Protein AF-S8E8A1-F1 (afdb_monomer_lite)

Organism: NCBI:txid192259

Radius of gyration: 27.06 Å; chains: 1; bounding box: 59×21×83 Å

Foldseek 3Di:
DDDDQKDWDADPNDTPDIDGPVPLPVCVVDVDPVVSVVVVVVVVVVVVVVVVVVVVVVVVPDDPPDPPPPDPDPPDDD

Sequence (78 aa):
EKWATDIVYVEDGVLKRSEKMDHVKELKVLPNLLAVVESWLRDETKLEEKKKIKEKALINSTPQPFKMMSSKHMAYFR

pLDDT: mean 73.98, std 13.26, range [50.62, 90.5]

Structure (mmCIF, N/CA/C/O backbone):
data_AF-S8E8A1-F1
#
_entry.id   AF-S8E8A1-F1
#
loop_
_atom_site.group_PDB
_atom_site.id
_atom_site.type_symbol
_atom_site.label_atom_id
_atom_site.label_alt_id
_atom_site.label_comp_id
_atom_site.label_asym_id
_atom_site.label_entity_id
_atom_site.label_seq_id
_atom_site.pdbx_PDB_ins_code
_atom_site.Cartn_x
_atom_site.Cartn_y
_atom_site.Cartn_z
_atom_site.occupancy
_atom_site.B_iso_or_equiv
_atom_site.auth_seq_id
_atom_site.auth_comp_id
_atom_site.auth_asym_id
_atom_site.auth_atom_id
_atom_site.pdbx_PDB_model_num
ATOM 1 N N . GLU A 1 1 ? -3.499 9.073 25.788 1.00 63.44 1 GLU A N 1
ATOM 2 C CA . GLU A 1 1 ? -2.714 9.003 24.536 1.00 63.44 1 GLU A CA 1
ATOM 3 C C . GLU A 1 1 ? -3.673 9.006 23.353 1.00 63.44 1 GLU A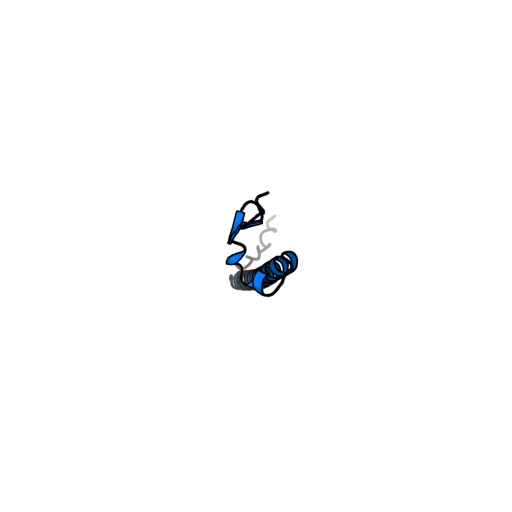 C 1
ATOM 5 O O . GLU A 1 1 ? -4.763 8.463 23.488 1.00 63.44 1 GLU A O 1
ATOM 10 N N . LYS A 1 2 ? -3.329 9.665 22.241 1.00 79.00 2 LYS A N 1
ATOM 11 C CA . LYS A 1 2 ? -4.109 9.621 20.994 1.00 79.00 2 LYS A CA 1
ATOM 12 C C . LYS A 1 2 ? -3.321 8.771 20.005 1.00 79.00 2 LYS A C 1
ATOM 14 O O . LYS A 1 2 ? -2.215 9.153 19.636 1.00 79.00 2 LYS A O 1
ATOM 19 N N . TRP A 1 3 ? -3.855 7.612 19.641 1.00 82.50 3 TRP A N 1
ATOM 20 C CA . TRP A 1 3 ? -3.237 6.748 18.638 1.00 82.50 3 TRP A CA 1
ATOM 21 C C . TRP A 1 3 ? -3.446 7.307 17.228 1.00 82.50 3 TRP A C 1
ATOM 23 O O . TRP A 1 3 ? -4.325 8.143 17.006 1.00 82.50 3 TRP A O 1
ATOM 33 N N . ALA A 1 4 ? -2.614 6.860 16.289 1.00 82.50 4 ALA A N 1
ATOM 34 C CA . ALA A 1 4 ? -2.722 7.239 14.887 1.00 82.50 4 ALA A CA 1
ATOM 35 C C . ALA A 1 4 ? -4.049 6.738 14.292 1.00 82.50 4 ALA A C 1
ATOM 37 O O . ALA A 1 4 ? -4.419 5.585 14.490 1.00 82.50 4 ALA A O 1
ATOM 38 N N . THR A 1 5 ? -4.749 7.611 13.570 1.00 88.12 5 THR A N 1
ATOM 39 C CA . THR A 1 5 ? -6.016 7.309 12.873 1.00 88.12 5 THR A CA 1
ATOM 40 C C . THR A 1 5 ? -5.883 7.319 11.357 1.00 88.12 5 THR A C 1
ATOM 42 O O . THR A 1 5 ? -6.746 6.786 10.661 1.00 88.12 5 THR A O 1
ATOM 45 N N . ASP A 1 6 ? -4.823 7.932 10.839 1.00 89.38 6 ASP A N 1
ATOM 46 C CA . ASP A 1 6 ? -4.642 8.192 9.416 1.00 89.38 6 ASP A CA 1
ATOM 47 C C . ASP A 1 6 ? -3.382 7.488 8.912 1.00 89.38 6 ASP A C 1
ATOM 49 O O . ASP A 1 6 ? -2.351 7.468 9.588 1.00 89.38 6 ASP A O 1
ATOM 53 N N . ILE A 1 7 ? -3.475 6.901 7.720 1.00 88.88 7 ILE A N 1
ATOM 54 C CA . ILE A 1 7 ? -2.371 6.235 7.031 1.00 88.88 7 ILE A CA 1
ATOM 55 C C . ILE A 1 7 ? -1.997 7.059 5.811 1.00 88.88 7 ILE A C 1
ATOM 57 O O . ILE A 1 7 ? -2.841 7.482 5.018 1.00 88.88 7 ILE A O 1
ATOM 61 N N . VAL A 1 8 ? -0.693 7.258 5.661 1.00 90.50 8 VAL A N 1
ATOM 62 C CA . VAL A 1 8 ? -0.105 8.038 4.583 1.00 90.50 8 VAL A CA 1
ATOM 63 C C . VAL A 1 8 ? 1.018 7.219 3.964 1.00 90.50 8 VAL A C 1
ATOM 65 O O . VAL A 1 8 ? 1.899 6.735 4.672 1.00 90.50 8 VAL A O 1
ATOM 68 N N . TYR A 1 9 ? 0.984 7.066 2.645 1.00 88.25 9 TYR A N 1
ATOM 69 C CA . TYR A 1 9 ? 2.033 6.418 1.869 1.00 88.25 9 TYR A CA 1
ATOM 70 C C . TYR A 1 9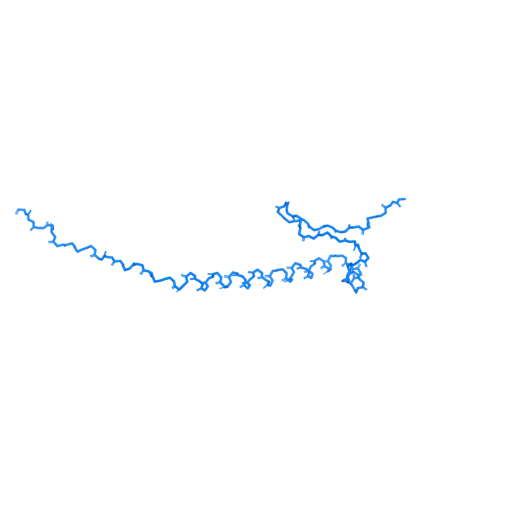 ? 2.720 7.458 0.987 1.00 88.25 9 TYR A C 1
ATOM 72 O O . TYR A 1 9 ? 2.084 8.085 0.134 1.00 88.25 9 TYR A O 1
ATOM 80 N N . VAL A 1 10 ? 4.018 7.642 1.221 1.00 89.94 10 VAL A N 1
ATOM 81 C CA . VAL A 1 10 ? 4.880 8.577 0.496 1.00 89.94 10 VAL A CA 1
ATOM 82 C C . VAL A 1 10 ? 6.011 7.784 -0.141 1.00 89.94 10 VAL A C 1
ATOM 84 O O . VAL A 1 10 ? 6.659 6.980 0.525 1.00 89.94 10 VAL A O 1
ATOM 87 N N . GLU A 1 11 ? 6.255 8.032 -1.419 1.00 86.50 11 GLU A N 1
ATOM 88 C CA . GLU A 1 11 ? 7.305 7.394 -2.207 1.00 86.50 11 GLU A CA 1
ATOM 89 C C . GLU A 1 11 ? 8.005 8.468 -3.040 1.00 86.50 11 GLU A C 1
ATOM 91 O O . GLU A 1 11 ? 7.333 9.294 -3.656 1.00 86.50 11 GLU A O 1
ATOM 96 N N . ASP A 1 12 ? 9.340 8.503 -3.015 1.00 87.94 12 ASP A N 1
ATOM 97 C CA . ASP A 1 12 ? 10.162 9.504 -3.720 1.00 87.94 12 ASP A CA 1
ATOM 98 C C . ASP A 1 12 ? 9.745 10.965 -3.463 1.00 87.94 12 ASP A C 1
ATOM 100 O O . ASP A 1 12 ? 9.794 11.828 -4.337 1.00 87.94 12 ASP A O 1
ATOM 104 N N . GLY A 1 13 ? 9.294 11.254 -2.239 1.00 90.50 13 GLY A N 1
ATOM 105 C CA . GLY A 1 13 ? 8.804 12.582 -1.853 1.00 90.50 13 GLY A CA 1
ATOM 106 C C . GLY A 1 13 ? 7.410 12.924 -2.392 1.00 90.50 13 GLY A C 1
ATOM 107 O O . GLY A 1 13 ? 6.923 14.029 -2.160 1.00 90.50 13 GLY A O 1
ATOM 108 N N . VAL A 1 14 ? 6.741 11.987 -3.066 1.00 90.44 14 VAL A N 1
ATOM 109 C CA . VAL A 1 14 ? 5.384 12.141 -3.590 1.00 90.44 14 VAL A CA 1
ATOM 110 C C . VAL A 1 14 ? 4.397 11.402 -2.696 1.00 90.44 14 VAL A C 1
ATOM 112 O O . VAL A 1 14 ? 4.540 10.211 -2.416 1.00 90.44 14 VAL A O 1
ATOM 115 N N . LEU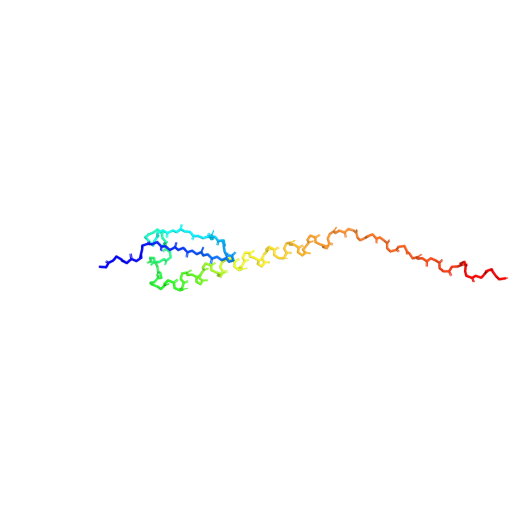 A 1 15 ? 3.350 12.107 -2.271 1.00 89.38 15 LEU A N 1
ATOM 116 C CA . LEU A 1 15 ? 2.219 11.504 -1.579 1.00 89.38 15 LEU A CA 1
ATOM 117 C C . LEU A 1 15 ? 1.436 10.620 -2.557 1.00 89.38 15 LEU A C 1
ATOM 119 O O . LEU A 1 15 ? 0.746 11.125 -3.441 1.00 89.38 15 LEU A O 1
ATOM 123 N N . LYS A 1 16 ? 1.544 9.300 -2.398 1.00 88.12 16 LYS A N 1
ATOM 124 C CA . LYS A 1 16 ? 0.860 8.319 -3.248 1.00 88.12 16 LYS A CA 1
ATOM 125 C C . LYS A 1 16 ? -0.536 7.990 -2.733 1.00 88.12 16 LYS A C 1
ATOM 127 O O . LYS A 1 16 ? -1.451 7.841 -3.539 1.00 88.12 16 LYS A O 1
ATOM 132 N N . ARG A 1 17 ? -0.720 7.887 -1.410 1.00 86.19 17 ARG A N 1
ATOM 133 C CA . ARG A 1 17 ? -2.037 7.664 -0.784 1.00 86.19 17 ARG A CA 1
ATOM 134 C C . ARG A 1 17 ? -2.149 8.342 0.575 1.00 86.19 17 ARG A C 1
ATOM 136 O O . ARG A 1 17 ? -1.186 8.376 1.336 1.00 86.19 17 ARG A O 1
ATOM 143 N N . SER A 1 18 ? -3.350 8.812 0.892 1.00 89.50 18 SER A N 1
ATOM 144 C CA . SER A 1 18 ? -3.734 9.315 2.213 1.00 89.50 18 SER A CA 1
ATOM 145 C C . SER A 1 18 ? -5.161 8.874 2.513 1.00 89.50 18 SER A C 1
ATOM 147 O O . SER A 1 18 ? -6.078 9.245 1.778 1.00 89.50 18 SER A O 1
ATOM 149 N N . GLU A 1 19 ? -5.359 8.090 3.564 1.00 88.38 19 GLU A N 1
ATOM 150 C CA . GLU A 1 19 ? -6.678 7.562 3.912 1.00 88.38 19 GLU A CA 1
ATOM 151 C C . GLU A 1 19 ? -6.776 7.307 5.419 1.00 88.38 19 GLU A C 1
ATOM 153 O O . GLU A 1 19 ? -5.768 7.032 6.073 1.00 88.38 19 GLU A O 1
ATOM 158 N N . LYS A 1 20 ? -7.980 7.389 5.999 1.00 88.38 20 LYS A N 1
ATOM 159 C CA . LYS A 1 20 ? -8.151 7.003 7.408 1.00 88.38 20 LYS A CA 1
ATOM 160 C C . LYS A 1 20 ? -8.150 5.489 7.543 1.00 88.38 20 LYS A C 1
ATOM 162 O O . LYS A 1 20 ? -8.729 4.805 6.700 1.00 88.38 20 LYS A O 1
ATOM 167 N N . MET A 1 21 ? -7.616 4.975 8.647 1.00 84.88 21 MET A N 1
ATOM 168 C CA . MET A 1 21 ? -7.583 3.540 8.954 1.00 84.88 21 MET A CA 1
ATOM 169 C C . MET A 1 21 ? -8.955 2.864 8.818 1.00 84.88 21 MET A C 1
ATOM 171 O O . MET A 1 21 ? -9.042 1.771 8.268 1.00 84.88 21 MET A O 1
ATOM 175 N N . ASP A 1 22 ? -10.032 3.534 9.234 1.00 85.00 22 ASP A N 1
ATOM 176 C CA . ASP A 1 22 ? -11.396 2.981 9.199 1.00 85.00 22 ASP A CA 1
ATOM 177 C C . ASP A 1 22 ? -11.954 2.779 7.777 1.00 85.00 22 ASP A C 1
ATOM 179 O O . ASP A 1 22 ? -12.873 1.973 7.553 1.00 85.00 22 ASP A O 1
ATOM 183 N N . HIS A 1 23 ? -11.419 3.529 6.811 1.00 84.38 23 HIS A N 1
ATOM 184 C CA . HIS A 1 23 ? -11.828 3.483 5.409 1.00 84.38 23 HIS A CA 1
ATOM 185 C C . HIS A 1 23 ? -11.035 2.451 4.601 1.00 84.38 23 HIS A C 1
ATOM 187 O O . HIS A 1 23 ? -11.558 1.935 3.611 1.00 84.38 23 HIS A O 1
ATOM 193 N N . VAL A 1 24 ? -9.848 2.063 5.074 1.00 86.00 24 VAL A N 1
ATOM 194 C CA . VAL A 1 24 ? -9.021 1.029 4.451 1.0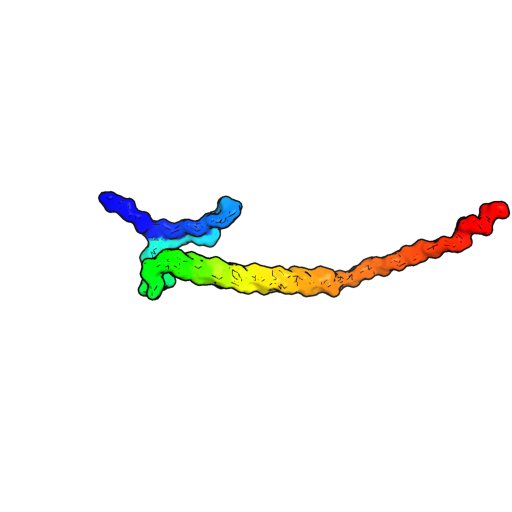0 86.00 24 VAL A CA 1
ATOM 195 C C . VAL A 1 24 ? -9.697 -0.333 4.615 1.00 86.00 24 VAL A C 1
ATOM 197 O O . VAL A 1 24 ? -9.738 -0.928 5.695 1.00 86.00 24 VAL A O 1
ATOM 200 N N . LYS A 1 25 ? -10.272 -0.840 3.524 1.00 84.31 25 LYS A N 1
ATOM 201 C CA . LYS A 1 25 ? -11.025 -2.103 3.529 1.00 84.31 25 LYS A CA 1
ATOM 202 C C . LYS A 1 25 ? -10.122 -3.299 3.809 1.00 84.31 25 LYS A C 1
ATOM 204 O O . LYS A 1 25 ? -10.574 -4.246 4.447 1.00 84.31 25 LYS A O 1
ATOM 209 N N . GLU A 1 26 ? -8.862 -3.258 3.376 1.00 81.56 26 GLU A N 1
ATOM 210 C CA . GLU A 1 26 ? -7.928 -4.364 3.577 1.00 81.56 26 GLU A CA 1
ATOM 211 C C . GLU A 1 26 ? -7.558 -4.546 5.055 1.00 81.56 26 GLU A C 1
ATOM 213 O O . GLU A 1 26 ? -7.382 -5.683 5.480 1.00 81.56 26 GLU A O 1
ATOM 218 N N . LEU A 1 27 ? -7.549 -3.476 5.864 1.00 82.62 27 LEU A N 1
ATOM 219 C CA . LEU A 1 27 ? -7.315 -3.555 7.317 1.00 82.62 27 LEU A CA 1
ATOM 220 C C . LEU A 1 27 ? -8.453 -4.254 8.073 1.00 82.62 27 LEU A C 1
ATOM 222 O O . LEU A 1 27 ? -8.252 -4.740 9.182 1.00 82.62 27 LEU A O 1
ATOM 226 N N . LYS A 1 28 ? -9.650 -4.337 7.478 1.00 80.31 28 LYS A N 1
ATOM 227 C CA . LYS A 1 28 ? -10.780 -5.087 8.053 1.00 80.31 28 LYS A CA 1
ATOM 228 C C . LYS A 1 28 ? -10.641 -6.594 7.848 1.00 80.31 28 LYS A C 1
ATOM 230 O O . LYS A 1 28 ? -11.265 -7.362 8.571 1.00 80.31 28 LYS A O 1
ATOM 235 N N . VAL A 1 29 ? -9.858 -7.005 6.850 1.00 79.19 29 VAL A N 1
ATOM 236 C CA . VAL A 1 2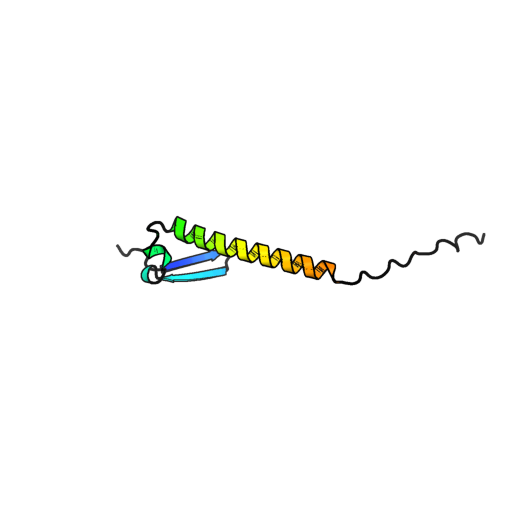9 ? -9.660 -8.411 6.466 1.00 79.19 29 VAL A CA 1
ATOM 237 C C . VAL A 1 29 ? -8.316 -8.929 6.973 1.00 79.19 29 VAL A C 1
ATOM 239 O O . VAL A 1 29 ? -8.223 -10.057 7.449 1.00 79.19 29 VAL A O 1
ATOM 242 N N . LEU A 1 30 ? -7.276 -8.100 6.890 1.00 74.94 30 LEU A N 1
ATOM 243 C CA . LEU A 1 30 ? -5.919 -8.397 7.321 1.00 74.94 30 LEU A CA 1
ATOM 244 C C . LEU A 1 30 ? -5.597 -7.546 8.556 1.00 74.94 30 LEU A C 1
ATOM 246 O O . LEU A 1 30 ? -5.509 -6.325 8.443 1.00 74.94 30 LEU A O 1
ATOM 250 N N . PRO A 1 31 ? -5.361 -8.156 9.730 1.00 77.38 31 PRO A N 1
ATOM 251 C CA . PRO A 1 31 ? -5.089 -7.405 10.957 1.00 77.38 31 PRO A CA 1
ATOM 252 C C . PRO A 1 31 ? -3.708 -6.732 10.956 1.00 77.38 31 PRO A C 1
ATOM 254 O O . PRO A 1 31 ? -3.427 -5.899 11.814 1.00 77.38 31 PRO A O 1
ATOM 257 N N . ASN A 1 32 ? -2.824 -7.104 10.023 1.00 85.12 32 ASN A N 1
ATOM 258 C CA . ASN A 1 32 ? -1.466 -6.585 9.940 1.00 85.12 32 ASN A CA 1
ATOM 259 C C . ASN A 1 32 ? -1.338 -5.551 8.816 1.00 85.12 32 ASN A C 1
ATOM 261 O O . ASN A 1 32 ? -1.479 -5.880 7.636 1.00 85.12 32 ASN A O 1
ATOM 265 N N . LEU A 1 33 ? -0.971 -4.325 9.192 1.00 84.31 33 LEU A N 1
ATOM 266 C CA . LEU A 1 33 ? -0.699 -3.229 8.266 1.00 84.31 33 LEU A CA 1
ATOM 267 C C . LEU A 1 33 ? 0.355 -3.593 7.211 1.00 84.31 33 LEU A C 1
ATOM 269 O O . LEU A 1 33 ? 0.201 -3.225 6.051 1.00 84.31 33 LEU A O 1
ATOM 273 N N . LEU A 1 34 ? 1.396 -4.348 7.575 1.00 86.31 34 LEU A N 1
ATOM 274 C CA . LEU A 1 34 ? 2.452 -4.724 6.630 1.00 86.31 34 LEU A CA 1
ATOM 275 C C . LEU A 1 34 ? 1.920 -5.601 5.493 1.00 86.31 34 LEU A C 1
ATOM 277 O O . LEU A 1 34 ? 2.331 -5.419 4.353 1.00 86.31 34 LEU A O 1
ATOM 281 N N . ALA A 1 35 ? 0.971 -6.495 5.780 1.00 84.56 35 ALA A N 1
ATOM 282 C CA . ALA A 1 35 ? 0.352 -7.336 4.757 1.00 84.56 35 ALA A CA 1
ATOM 283 C C . ALA A 1 35 ? -0.517 -6.506 3.795 1.00 84.56 35 ALA A C 1
ATOM 285 O O . ALA A 1 35 ? -0.521 -6.747 2.588 1.00 84.56 35 ALA A O 1
ATOM 286 N N . VAL A 1 36 ? -1.213 -5.491 4.319 1.00 86.19 36 VAL A N 1
ATOM 287 C CA . VAL A 1 36 ? -1.978 -4.533 3.507 1.00 86.19 36 VAL A CA 1
ATOM 288 C C . VAL A 1 36 ? -1.048 -3.742 2.588 1.00 86.19 36 VAL A C 1
ATOM 290 O O . VAL A 1 36 ? -1.265 -3.702 1.378 1.00 86.19 36 VAL A O 1
ATOM 293 N N . VAL A 1 37 ? 0.032 -3.181 3.132 1.00 86.75 37 VAL A N 1
ATOM 294 C CA . VAL A 1 37 ? 1.021 -2.425 2.350 1.00 86.75 37 VAL A CA 1
ATOM 295 C C . VAL A 1 37 ? 1.682 -3.310 1.293 1.00 86.75 37 VAL A C 1
ATOM 297 O O . VAL A 1 37 ? 1.819 -2.897 0.144 1.00 86.75 37 VAL A O 1
ATOM 300 N N . GLU A 1 38 ? 2.039 -4.546 1.638 1.00 87.00 38 GLU A N 1
ATOM 301 C CA . GLU A 1 38 ? 2.605 -5.499 0.685 1.00 87.00 38 GLU A CA 1
ATOM 302 C C . GLU A 1 38 ? 1.645 -5.777 -0.480 1.00 87.00 38 GLU A C 1
ATOM 304 O O . GLU A 1 38 ? 2.072 -5.809 -1.635 1.00 87.00 38 GLU A O 1
ATOM 309 N N . SER A 1 39 ? 0.346 -5.935 -0.202 1.00 85.12 39 SER A N 1
ATOM 310 C CA . SER A 1 39 ? -0.659 -6.133 -1.251 1.00 85.12 39 SER A CA 1
ATOM 311 C C . SER A 1 39 ? -0.707 -4.951 -2.225 1.00 85.12 39 SER A C 1
ATOM 313 O O . SER A 1 39 ? -0.697 -5.158 -3.440 1.00 85.12 39 SER A O 1
ATOM 315 N N . TRP A 1 40 ? -0.633 -3.717 -1.713 1.00 86.19 40 TRP A N 1
ATOM 316 C CA . TRP A 1 40 ? -0.597 -2.508 -2.535 1.00 86.19 40 TRP A CA 1
ATOM 317 C C . TRP A 1 40 ? 0.657 -2.434 -3.400 1.00 86.19 40 TRP A C 1
ATOM 319 O O . TRP A 1 40 ? 0.554 -2.208 -4.604 1.00 86.19 40 TRP A O 1
ATOM 329 N N . LEU A 1 41 ? 1.830 -2.684 -2.816 1.00 84.81 41 LEU A N 1
ATOM 330 C CA . LEU A 1 41 ? 3.102 -2.662 -3.542 1.00 84.81 41 LEU A CA 1
ATOM 331 C C . LEU A 1 41 ? 3.147 -3.726 -4.644 1.00 84.81 41 LEU A C 1
ATOM 333 O O . LEU A 1 41 ? 3.655 -3.470 -5.738 1.00 84.81 41 LEU A O 1
ATOM 337 N N . ARG A 1 42 ? 2.587 -4.915 -4.385 1.00 85.38 42 ARG A N 1
ATOM 338 C CA . ARG A 1 42 ? 2.484 -6.000 -5.373 1.00 85.38 42 ARG A CA 1
ATOM 339 C C . ARG A 1 42 ? 1.561 -5.642 -6.534 1.00 85.38 42 ARG A C 1
ATOM 341 O O . ARG A 1 42 ? 1.826 -6.046 -7.665 1.00 85.38 42 ARG A O 1
ATOM 348 N N . ASP A 1 43 ? 0.472 -4.927 -6.284 1.00 82.81 43 ASP A N 1
ATOM 349 C CA . ASP A 1 43 ? -0.441 -4.507 -7.348 1.00 82.81 43 ASP A CA 1
ATOM 350 C C . ASP A 1 43 ? 0.126 -3.346 -8.175 1.00 82.81 43 ASP A C 1
ATOM 352 O O . ASP A 1 43 ? -0.030 -3.339 -9.399 1.00 82.81 43 ASP A O 1
ATOM 356 N N . GLU A 1 44 ? 0.865 -2.431 -7.543 1.00 77.19 44 GLU A N 1
ATOM 357 C CA . GLU A 1 44 ? 1.585 -1.347 -8.220 1.00 77.19 44 GLU A CA 1
ATOM 358 C C . GLU A 1 44 ? 2.693 -1.900 -9.140 1.00 77.19 44 GLU A C 1
ATOM 360 O O . GLU A 1 44 ? 2.750 -1.564 -10.325 1.00 77.19 44 GLU A O 1
ATOM 365 N N . THR A 1 45 ? 3.515 -2.838 -8.650 1.00 76.81 45 THR A N 1
ATOM 366 C CA . THR A 1 45 ? 4.599 -3.459 -9.444 1.00 76.81 45 THR A CA 1
ATOM 367 C C . THR A 1 45 ? 4.079 -4.218 -10.664 1.00 76.81 45 THR A C 1
ATOM 369 O O . THR A 1 45 ? 4.623 -4.065 -11.760 1.00 76.81 45 THR A O 1
ATOM 372 N N . LYS A 1 46 ? 2.972 -4.966 -10.536 1.00 72.44 46 LYS A N 1
ATOM 373 C CA . LYS A 1 46 ? 2.308 -5.605 -11.693 1.00 72.44 46 LYS A CA 1
ATOM 374 C C . LYS A 1 46 ? 1.884 -4.583 -12.754 1.00 72.44 46 LYS A C 1
ATOM 376 O O . LYS A 1 46 ? 1.808 -4.910 -13.942 1.00 72.44 46 LYS A O 1
ATOM 381 N N . LEU A 1 47 ? 1.535 -3.366 -12.341 1.00 64.38 47 LEU A N 1
ATOM 382 C CA . LEU A 1 47 ? 1.099 -2.294 -13.231 1.00 64.38 47 LEU A CA 1
ATOM 383 C C . LEU A 1 47 ? 2.304 -1.632 -13.918 1.00 64.38 47 LEU A C 1
ATOM 385 O O . LEU A 1 47 ? 2.261 -1.382 -15.126 1.00 64.38 47 LEU A O 1
ATOM 389 N N . GLU A 1 48 ? 3.403 -1.423 -13.194 1.00 63.94 48 GLU A N 1
ATOM 390 C CA . GLU A 1 48 ? 4.658 -0.911 -13.754 1.00 63.94 48 GLU A CA 1
ATOM 391 C C . GLU A 1 48 ? 5.292 -1.849 -14.782 1.00 63.94 48 GLU A C 1
ATOM 393 O O . GLU A 1 48 ? 5.730 -1.396 -15.842 1.00 63.94 48 GLU A O 1
ATOM 398 N N . GLU A 1 49 ? 5.300 -3.159 -14.533 1.00 63.91 49 GLU A N 1
ATOM 399 C CA . GLU A 1 49 ? 5.816 -4.127 -15.506 1.00 63.91 49 GLU A CA 1
ATOM 400 C C . GLU A 1 49 ? 5.035 -4.070 -16.825 1.00 63.91 49 GLU A C 1
ATOM 402 O O . GLU A 1 49 ? 5.624 -4.040 -17.909 1.00 63.91 49 GLU A O 1
ATOM 407 N N . LYS A 1 50 ? 3.704 -3.952 -16.752 1.00 62.28 50 LYS A N 1
ATOM 408 C CA . LYS A 1 50 ? 2.848 -3.793 -17.938 1.00 62.28 50 LYS A CA 1
ATOM 409 C C . LYS A 1 50 ? 3.123 -2.487 -18.689 1.00 62.28 50 LYS A C 1
ATOM 411 O O . LYS A 1 50 ? 3.053 -2.481 -19.920 1.00 62.28 50 LYS A O 1
ATOM 416 N N . LYS A 1 51 ? 3.444 -1.394 -17.987 1.00 61.75 51 LYS A N 1
ATOM 417 C CA . LYS A 1 51 ? 3.850 -0.121 -18.610 1.00 61.75 51 LYS A CA 1
ATOM 418 C C . LYS A 1 51 ? 5.190 -0.262 -19.339 1.00 61.75 51 LYS A C 1
ATOM 420 O O . LYS A 1 51 ? 5.261 0.064 -20.522 1.00 61.75 51 LYS A O 1
ATOM 425 N N . LYS A 1 52 ? 6.199 -0.866 -18.698 1.00 61.53 52 LYS A N 1
ATOM 426 C CA . LYS A 1 52 ? 7.520 -1.118 -19.308 1.00 61.53 52 LYS A CA 1
ATOM 427 C C . LYS A 1 52 ? 7.435 -1.977 -20.573 1.00 61.53 52 LYS A C 1
ATOM 429 O O . LYS A 1 52 ? 8.183 -1.755 -21.523 1.00 61.53 52 LYS A O 1
ATOM 434 N N . ILE A 1 53 ? 6.525 -2.952 -20.618 1.00 61.78 53 ILE A N 1
ATOM 435 C CA . ILE A 1 53 ? 6.314 -3.787 -21.814 1.00 61.78 53 ILE A CA 1
ATOM 436 C C . ILE A 1 53 ? 5.714 -2.967 -22.969 1.00 61.78 53 ILE A C 1
ATOM 438 O O . ILE A 1 53 ? 6.161 -3.105 -24.108 1.00 61.78 53 ILE A O 1
ATOM 442 N N . LYS A 1 54 ? 4.744 -2.083 -22.695 1.00 60.19 54 LYS A N 1
ATOM 443 C CA . LYS A 1 54 ? 4.147 -1.207 -23.721 1.00 60.19 54 LYS A CA 1
ATOM 444 C C . LYS A 1 54 ? 5.145 -0.197 -24.284 1.00 60.19 54 LYS A C 1
ATOM 446 O O . LYS A 1 54 ? 5.166 0.017 -25.492 1.00 60.19 54 LYS A O 1
ATOM 451 N N . GLU A 1 55 ? 5.994 0.380 -23.440 1.00 58.84 55 GLU A N 1
ATOM 452 C CA . GLU A 1 55 ? 7.039 1.307 -23.887 1.00 58.84 55 GLU A CA 1
ATOM 453 C C . GLU A 1 55 ? 8.052 0.607 -24.798 1.00 58.84 55 GLU A C 1
ATOM 455 O O . GLU A 1 55 ? 8.355 1.113 -25.875 1.00 58.84 55 GLU A O 1
ATOM 460 N N . LYS A 1 56 ? 8.486 -0.614 -24.456 1.00 58.56 56 LYS A N 1
ATOM 461 C CA . LYS A 1 56 ? 9.368 -1.417 -25.324 1.00 58.56 56 LYS A CA 1
ATOM 462 C C . LYS A 1 56 ? 8.746 -1.751 -26.683 1.00 58.56 56 LYS A C 1
ATOM 464 O O . LYS A 1 56 ? 9.463 -1.796 -27.679 1.00 58.56 56 LYS A O 1
ATOM 469 N N . ALA A 1 57 ? 7.431 -1.959 -26.745 1.00 59.09 57 ALA A N 1
ATOM 470 C CA . ALA A 1 57 ? 6.738 -2.220 -28.005 1.00 59.09 57 ALA A CA 1
ATOM 471 C C . ALA A 1 57 ? 6.703 -0.989 -28.933 1.00 59.09 57 ALA A C 1
ATOM 473 O O . ALA A 1 57 ? 6.791 -1.146 -30.149 1.00 59.09 57 ALA A O 1
ATOM 474 N N . LEU A 1 58 ? 6.636 0.228 -28.381 1.00 56.09 58 LEU A N 1
ATOM 475 C CA . LEU A 1 58 ? 6.614 1.464 -29.170 1.00 56.09 58 LEU A CA 1
ATOM 476 C C . LEU A 1 58 ? 7.971 1.739 -29.848 1.00 56.09 58 LEU A C 1
ATOM 478 O O . LEU A 1 58 ? 8.009 2.124 -31.016 1.00 56.09 58 LEU A O 1
ATOM 482 N N . ILE A 1 59 ? 9.081 1.476 -29.148 1.00 57.12 59 ILE A N 1
ATOM 483 C CA . ILE A 1 59 ? 10.452 1.743 -29.631 1.00 57.12 59 ILE A CA 1
ATOM 484 C C . ILE A 1 59 ? 10.807 0.865 -30.847 1.00 57.12 59 ILE A C 1
ATOM 486 O O . ILE A 1 59 ? 11.584 1.275 -31.707 1.00 57.12 59 ILE A O 1
ATOM 490 N N . ASN A 1 60 ? 10.187 -0.313 -30.970 1.00 55.84 60 ASN A N 1
ATOM 491 C CA . ASN A 1 60 ? 10.399 -1.231 -32.092 1.00 55.84 60 ASN A CA 1
ATOM 492 C C . ASN A 1 60 ? 9.565 -0.895 -33.346 1.00 55.84 60 ASN A C 1
ATOM 494 O O . ASN A 1 60 ? 9.703 -1.581 -34.355 1.00 55.84 60 ASN A O 1
ATOM 498 N N . SER A 1 61 ? 8.705 0.131 -33.303 1.00 53.03 61 SER A N 1
ATOM 499 C CA . SER A 1 61 ? 7.834 0.513 -34.430 1.00 53.03 61 SER A CA 1
ATOM 500 C C . SER A 1 61 ? 8.347 1.697 -35.261 1.00 53.03 61 SER A C 1
ATOM 502 O O . SER A 1 61 ? 7.753 2.034 -36.285 1.00 53.03 61 SER A O 1
ATOM 504 N N . THR A 1 62 ? 9.461 2.320 -34.865 1.00 57.78 62 THR A N 1
ATOM 505 C CA . THR A 1 62 ? 10.040 3.447 -35.605 1.00 57.78 62 THR A CA 1
ATOM 506 C C . THR A 1 62 ? 10.858 2.930 -36.796 1.00 57.78 62 THR A C 1
ATOM 508 O O . THR A 1 62 ? 11.814 2.177 -36.580 1.00 57.78 62 THR A O 1
ATOM 511 N N . PRO A 1 63 ? 10.559 3.321 -38.050 1.00 56.22 63 PRO A N 1
ATOM 512 C CA . PRO A 1 63 ? 11.408 2.976 -39.185 1.00 56.22 63 PRO A CA 1
ATOM 513 C C . PRO A 1 63 ? 12.780 3.632 -38.988 1.00 56.22 63 PRO A C 1
ATOM 515 O O . PRO A 1 63 ? 12.899 4.856 -38.942 1.00 56.22 63 PRO A O 1
ATOM 518 N N . GLN A 1 64 ? 13.821 2.815 -38.815 1.00 64.50 64 GLN A N 1
ATOM 519 C CA . GLN A 1 64 ? 15.187 3.312 -38.670 1.00 64.50 64 GLN A CA 1
ATOM 520 C C . GLN A 1 64 ? 15.603 4.052 -39.952 1.00 64.50 64 GLN A C 1
ATOM 522 O O . GLN A 1 64 ? 15.390 3.521 -41.045 1.00 64.50 64 GLN A O 1
ATOM 527 N N . PRO A 1 65 ? 16.206 5.252 -39.862 1.00 57.19 65 PRO A N 1
ATOM 528 C CA . PRO A 1 65 ? 16.722 5.928 -41.039 1.00 57.19 65 PRO A CA 1
ATOM 529 C C . PRO A 1 65 ? 17.837 5.071 -41.643 1.00 57.19 65 PRO A C 1
ATOM 531 O O . PRO A 1 65 ? 18.838 4.766 -40.993 1.00 57.19 65 PRO A O 1
ATOM 534 N N . PHE A 1 66 ? 17.619 4.650 -42.886 1.00 60.72 66 PHE A N 1
ATOM 535 C CA . PHE A 1 66 ? 18.556 3.911 -43.721 1.00 60.72 66 PHE A CA 1
ATOM 536 C C . PHE A 1 66 ? 19.977 4.474 -43.567 1.00 60.72 66 PHE A C 1
ATOM 538 O O . PHE A 1 66 ? 20.235 5.634 -43.892 1.00 60.72 66 PHE A O 1
ATOM 545 N N . LYS A 1 67 ? 20.911 3.648 -43.074 1.00 57.00 67 LYS A N 1
ATOM 546 C CA . LYS A 1 67 ? 22.346 3.957 -43.088 1.00 57.00 67 LYS A CA 1
ATOM 547 C C . LYS A 1 67 ? 22.762 4.230 -44.535 1.00 57.00 67 LYS A C 1
ATOM 549 O O . LYS A 1 67 ? 22.889 3.292 -45.319 1.00 57.00 67 LYS A O 1
ATOM 554 N N . MET A 1 68 ? 23.006 5.493 -44.885 1.00 57.53 68 MET A N 1
ATOM 555 C CA . MET A 1 68 ? 23.716 5.834 -46.115 1.00 57.53 68 MET A CA 1
ATOM 556 C C . MET A 1 68 ? 25.113 5.214 -46.041 1.00 57.53 68 MET A C 1
ATOM 558 O O . MET A 1 68 ? 25.961 5.631 -45.250 1.00 57.53 68 MET A O 1
ATOM 562 N N . MET A 1 69 ? 25.339 4.173 -46.839 1.00 60.84 69 MET A N 1
ATOM 563 C CA . MET A 1 69 ? 26.652 3.573 -47.029 1.00 60.84 69 MET A CA 1
ATOM 564 C C . MET A 1 69 ? 27.522 4.610 -47.744 1.00 60.84 69 MET A C 1
ATOM 566 O O . MET A 1 69 ? 27.388 4.815 -48.947 1.00 60.84 69 MET A O 1
ATOM 570 N N . SER A 1 70 ? 28.376 5.315 -46.999 1.00 53.38 70 SER A N 1
ATOM 571 C CA . SER A 1 70 ? 29.369 6.219 -47.583 1.00 53.38 70 SER A CA 1
ATOM 572 C C . SER A 1 70 ? 30.264 5.423 -48.541 1.00 53.38 70 SER A C 1
ATOM 574 O O . SER A 1 70 ? 31.039 4.555 -48.130 1.00 53.38 70 SER A O 1
ATOM 576 N N . SER A 1 71 ? 30.085 5.670 -49.839 1.00 60.47 71 SER A N 1
ATOM 577 C CA . SER A 1 71 ? 30.789 5.009 -50.935 1.00 60.47 71 SER A CA 1
ATOM 578 C C . SER A 1 71 ? 32.230 5.526 -51.014 1.00 60.47 71 SER A C 1
ATOM 580 O O . SER A 1 71 ? 32.490 6.633 -51.484 1.00 60.47 71 SER A O 1
ATOM 582 N N . LYS A 1 72 ? 33.188 4.719 -50.545 1.00 61.69 72 LYS A N 1
ATOM 583 C CA . LYS A 1 72 ? 34.638 4.978 -50.623 1.00 61.69 72 LYS A CA 1
ATOM 584 C C . LYS A 1 72 ? 35.188 4.759 -52.047 1.00 61.69 72 LYS A C 1
ATOM 586 O O . LYS A 1 72 ? 35.978 3.846 -52.249 1.00 61.69 72 LYS A O 1
ATOM 591 N N . HIS A 1 73 ? 34.791 5.565 -53.036 1.00 63.06 73 HIS A N 1
ATOM 592 C CA . HIS A 1 73 ? 35.295 5.421 -54.421 1.00 63.06 73 HIS A CA 1
ATOM 593 C C . HIS A 1 73 ? 36.100 6.620 -54.956 1.00 63.06 73 HIS A C 1
ATOM 595 O O . HIS A 1 73 ? 36.665 6.532 -56.039 1.00 63.06 73 HIS A O 1
ATOM 601 N N . MET A 1 74 ? 36.239 7.714 -54.199 1.00 61.22 74 MET A N 1
ATOM 602 C CA . MET A 1 74 ? 36.966 8.924 -54.639 1.00 61.22 74 MET A CA 1
ATOM 603 C C . MET A 1 74 ? 38.343 9.105 -53.971 1.00 61.22 74 MET A C 1
ATOM 605 O O . MET A 1 74 ? 38.814 10.225 -53.821 1.00 61.22 74 MET A O 1
ATOM 609 N N . ALA A 1 75 ? 39.002 8.020 -53.547 1.00 61.22 75 ALA A N 1
ATOM 610 C CA . ALA A 1 75 ? 40.333 8.092 -52.922 1.00 61.22 75 ALA A CA 1
ATOM 611 C C . ALA A 1 75 ? 41.510 7.929 -53.909 1.00 61.22 75 ALA A C 1
ATOM 613 O O . ALA A 1 75 ? 42.663 7.981 -53.488 1.00 61.22 75 ALA A O 1
ATOM 614 N N . TYR A 1 76 ? 41.245 7.748 -55.208 1.00 56.53 76 TYR A N 1
ATOM 615 C CA . TYR A 1 76 ? 42.281 7.535 -56.224 1.00 56.53 76 TYR A CA 1
ATOM 616 C C . TYR A 1 76 ? 42.168 8.541 -57.369 1.00 56.53 76 TYR A C 1
ATOM 618 O O . TYR A 1 76 ? 41.831 8.182 -58.489 1.00 56.53 76 TYR A O 1
ATOM 626 N N . PHE A 1 77 ? 42.476 9.802 -57.092 1.00 50.62 77 PHE A N 1
ATOM 627 C CA . PHE A 1 77 ? 43.110 10.647 -58.100 1.00 50.62 77 PHE A CA 1
ATOM 628 C C . PHE A 1 77 ? 44.334 11.280 -57.446 1.00 50.62 77 PHE A C 1
ATOM 630 O O . PHE A 1 77 ? 44.232 12.205 -56.643 1.00 50.62 77 PHE A O 1
ATOM 637 N N . ARG A 1 78 ? 45.475 10.658 -57.734 1.00 52.47 78 ARG A N 1
ATOM 638 C CA . ARG A 1 78 ? 46.829 11.139 -57.494 1.00 52.47 78 ARG A CA 1
ATOM 639 C C . ARG A 1 78 ? 47.445 11.394 -58.859 1.00 52.47 78 ARG A C 1
ATOM 641 O O . ARG A 1 78 ? 47.118 10.599 -59.770 1.00 52.47 78 ARG A O 1
#

Secondary structure (DSSP, 8-state):
-----EEEEEETTEEEEEEETTT-HHHHH-S-HHHHHHHHHHHHHHH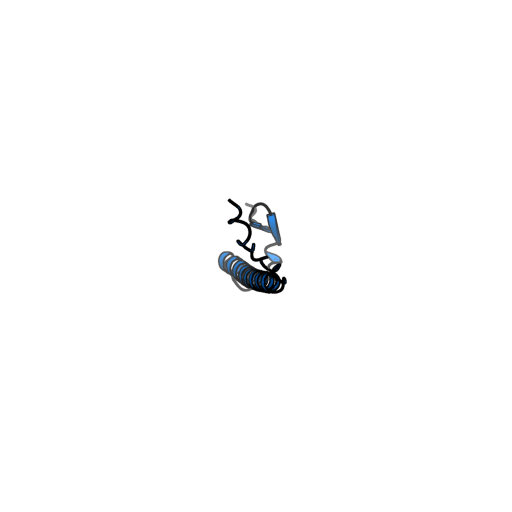HHHHHHHHHHHHTTS----------------